Protein AF-A0A2E0PHJ8-F1 (afdb_monomer_lite)

Radius of gyration: 22.85 Å; chains: 1; bounding box: 40×21×68 Å

pLDDT: mean 82.46, std 9.16, range [56.31, 94.12]

Structure (mmCIF, N/CA/C/O backbone):
data_AF-A0A2E0PHJ8-F1
#
_entry.id   AF-A0A2E0PHJ8-F1
#
loop_
_atom_site.group_PDB
_atom_site.id
_atom_site.type_symbol
_atom_site.label_atom_id
_atom_site.label_alt_id
_atom_site.label_comp_id
_atom_site.label_asym_id
_atom_site.label_entity_id
_atom_site.label_seq_id
_atom_site.pdbx_PDB_ins_code
_atom_site.Cartn_x
_atom_site.Cartn_y
_atom_site.Cartn_z
_atom_site.occupancy
_atom_site.B_iso_or_equiv
_atom_site.auth_seq_id
_atom_site.auth_comp_id
_atom_site.auth_asym_id
_atom_site.auth_atom_id
_atom_site.pdbx_PDB_model_num
ATOM 1 N N . GLY A 1 1 ? -6.803 7.872 6.244 1.00 69.88 1 GLY A N 1
ATOM 2 C CA . GLY A 1 1 ? -5.382 7.936 5.847 1.00 69.88 1 GLY A CA 1
ATOM 3 C C . GLY A 1 1 ? -5.257 7.665 4.362 1.00 69.88 1 GLY A C 1
ATOM 4 O O . GLY A 1 1 ? -6.232 7.228 3.757 1.00 69.88 1 GLY A O 1
ATOM 5 N N . ILE A 1 2 ? -4.083 7.916 3.794 1.00 71.88 2 ILE A N 1
ATOM 6 C CA . ILE A 1 2 ? -3.738 7.579 2.407 1.00 71.88 2 ILE A CA 1
ATOM 7 C C . ILE A 1 2 ? -2.557 6.611 2.494 1.00 71.88 2 ILE A C 1
ATOM 9 O O . ILE A 1 2 ? -1.642 6.857 3.280 1.00 71.88 2 ILE A O 1
ATOM 13 N N . ASN A 1 3 ? -2.616 5.496 1.770 1.00 63.06 3 ASN A N 1
ATOM 14 C CA . ASN A 1 3 ? -1.501 4.566 1.618 1.00 63.06 3 ASN A CA 1
ATOM 15 C C . ASN A 1 3 ? -1.104 4.553 0.145 1.00 63.06 3 ASN A C 1
ATOM 17 O O . ASN A 1 3 ? -1.947 4.281 -0.705 1.00 63.0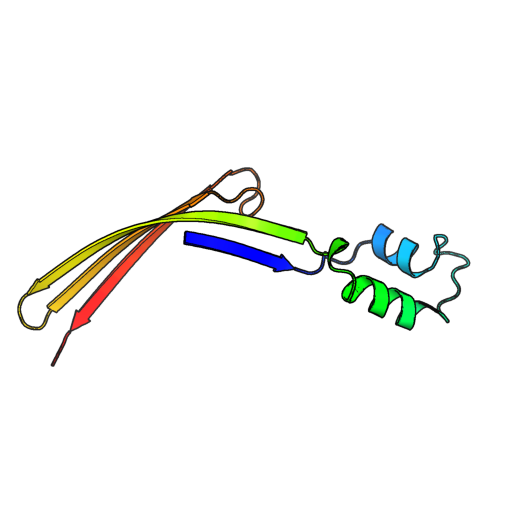6 3 ASN A O 1
ATOM 21 N N . THR A 1 4 ? 0.169 4.808 -0.122 1.00 69.19 4 THR A N 1
ATOM 22 C CA . THR A 1 4 ? 0.759 4.708 -1.456 1.00 69.19 4 THR A CA 1
ATOM 23 C C . THR A 1 4 ? 1.841 3.645 -1.395 1.00 69.19 4 THR A C 1
ATOM 25 O O . THR A 1 4 ? 2.679 3.667 -0.490 1.00 69.19 4 THR A O 1
ATOM 28 N N . HIS A 1 5 ? 1.784 2.689 -2.315 1.00 71.88 5 HIS A N 1
ATOM 29 C CA . HIS A 1 5 ? 2.797 1.658 -2.482 1.00 71.88 5 HIS A CA 1
ATOM 30 C C . HIS A 1 5 ? 3.397 1.781 -3.882 1.00 71.88 5 HIS A C 1
ATOM 32 O O . HIS A 1 5 ? 2.658 1.833 -4.861 1.00 71.88 5 HIS A O 1
ATOM 38 N N . LEU A 1 6 ? 4.726 1.807 -3.959 1.00 74.56 6 LEU A N 1
ATOM 39 C CA . LEU A 1 6 ? 5.498 1.813 -5.200 1.00 74.56 6 LEU A CA 1
ATOM 40 C C . LEU A 1 6 ? 6.260 0.492 -5.271 1.00 74.56 6 LEU A C 1
ATOM 42 O O . LEU A 1 6 ? 6.933 0.113 -4.309 1.00 74.56 6 LEU A O 1
ATOM 46 N N . THR A 1 7 ? 6.131 -0.235 -6.376 1.00 77.75 7 THR A N 1
ATOM 47 C CA . THR A 1 7 ? 6.866 -1.486 -6.588 1.00 77.75 7 THR A CA 1
ATOM 48 C C . THR A 1 7 ? 7.399 -1.562 -8.007 1.00 77.75 7 THR A C 1
ATOM 50 O O . THR A 1 7 ? 6.765 -1.080 -8.942 1.00 77.75 7 THR A O 1
ATOM 53 N N . THR A 1 8 ? 8.571 -2.164 -8.167 1.00 79.31 8 THR A N 1
ATOM 54 C CA . THR A 1 8 ? 9.106 -2.493 -9.482 1.00 79.31 8 THR A CA 1
ATOM 55 C C . THR A 1 8 ? 8.270 -3.609 -10.117 1.00 79.31 8 THR A C 1
ATOM 57 O O . THR A 1 8 ? 7.894 -4.559 -9.421 1.00 79.31 8 THR A O 1
ATOM 60 N N . PRO A 1 9 ? 7.950 -3.507 -11.416 1.00 76.88 9 PRO A N 1
ATOM 61 C CA . PRO A 1 9 ? 7.146 -4.496 -12.120 1.00 76.88 9 PRO A CA 1
ATOM 62 C C . PRO A 1 9 ? 7.840 -5.863 -12.147 1.00 76.88 9 PRO A C 1
ATOM 64 O O . PRO A 1 9 ? 9.063 -5.983 -12.041 1.00 76.88 9 PRO A O 1
ATOM 67 N N . ILE A 1 10 ? 7.037 -6.922 -12.266 1.00 82.00 10 ILE A N 1
ATOM 68 C CA . ILE A 1 10 ? 7.547 -8.290 -12.400 1.00 82.00 10 ILE A CA 1
ATOM 69 C C . ILE A 1 10 ? 8.180 -8.430 -13.785 1.00 82.00 10 ILE A C 1
ATOM 71 O O . ILE A 1 10 ? 7.561 -8.065 -14.777 1.00 82.00 10 ILE A O 1
ATOM 75 N N . ALA A 1 11 ? 9.384 -9.000 -13.848 1.00 83.94 11 ALA A N 1
ATOM 76 C CA . ALA A 1 11 ? 10.076 -9.225 -15.111 1.00 83.94 11 ALA A CA 1
ATOM 77 C C . ALA A 1 11 ? 9.248 -10.098 -16.069 1.00 83.94 11 ALA A C 1
ATOM 79 O O . ALA A 1 11 ? 8.883 -11.228 -15.730 1.00 83.94 11 ALA A O 1
ATOM 80 N N . ASP A 1 12 ? 9.020 -9.594 -17.279 1.00 85.81 12 ASP A N 1
ATOM 81 C CA . ASP A 1 12 ? 8.355 -10.304 -18.367 1.00 85.81 12 ASP A CA 1
ATOM 82 C C . ASP A 1 12 ? 9.177 -10.253 -19.670 1.00 85.81 12 ASP A C 1
ATOM 84 O O . ASP A 1 12 ? 10.276 -9.695 -19.731 1.00 85.81 12 ASP A O 1
ATOM 88 N N . VAL A 1 13 ? 8.676 -10.928 -20.708 1.00 85.06 13 VAL A N 1
ATOM 89 C CA . VAL A 1 13 ? 9.372 -11.037 -21.998 1.00 85.06 13 VAL A CA 1
ATOM 90 C C . VAL A 1 13 ? 9.491 -9.677 -22.680 1.00 85.06 13 VAL A C 1
ATOM 92 O O . VAL A 1 13 ? 10.507 -9.422 -23.327 1.00 85.06 13 VAL A O 1
ATOM 95 N N . ASP A 1 14 ? 8.500 -8.805 -22.515 1.00 85.44 14 ASP A N 1
ATOM 96 C CA . ASP A 1 14 ? 8.480 -7.486 -23.142 1.00 85.44 14 ASP A CA 1
ATOM 97 C C . ASP A 1 14 ? 9.528 -6.578 -22.488 1.00 85.44 14 ASP A C 1
ATOM 99 O O . ASP A 1 14 ? 10.347 -5.994 -23.196 1.00 85.44 14 ASP A O 1
ATOM 103 N N . MET A 1 15 ? 9.620 -6.588 -21.155 1.00 85.88 15 MET A N 1
ATOM 104 C CA . MET A 1 15 ? 10.659 -5.899 -20.387 1.00 85.88 15 MET A CA 1
ATOM 105 C C . MET A 1 15 ? 12.055 -6.360 -20.810 1.00 85.88 15 MET A C 1
ATOM 107 O O . MET A 1 15 ? 12.934 -5.545 -21.078 1.00 85.88 15 MET A O 1
ATOM 111 N N . VAL A 1 16 ? 12.284 -7.674 -20.903 1.00 87.12 16 VAL A N 1
ATOM 112 C CA . VAL A 1 16 ? 13.593 -8.208 -21.317 1.00 87.12 16 VAL A CA 1
ATOM 113 C C . VAL A 1 16 ? 13.913 -7.831 -22.766 1.00 87.12 16 VAL A C 1
ATOM 115 O O . VAL A 1 16 ? 15.066 -7.542 -23.081 1.00 87.12 16 VAL A O 1
ATOM 118 N N . THR A 1 17 ? 12.909 -7.796 -23.641 1.00 86.62 17 THR A N 1
ATOM 119 C CA . THR A 1 17 ? 13.065 -7.387 -25.043 1.00 86.62 17 THR A CA 1
ATOM 120 C C . THR A 1 17 ? 13.411 -5.904 -25.154 1.00 86.62 17 THR A C 1
ATOM 122 O O . THR A 1 17 ? 14.318 -5.547 -25.904 1.00 86.62 17 THR A O 1
ATOM 125 N N . GLU A 1 18 ? 12.755 -5.048 -24.374 1.00 85.06 18 GLU A N 1
ATOM 126 C CA . GLU A 1 18 ? 13.021 -3.609 -24.315 1.00 85.06 18 GLU A CA 1
ATOM 127 C C . GLU A 1 18 ? 14.428 -3.313 -23.778 1.00 85.06 18 GLU A C 1
ATOM 129 O O . GLU A 1 18 ? 15.196 -2.588 -24.415 1.00 85.06 18 GLU A O 1
ATOM 134 N N . LEU A 1 19 ? 14.822 -3.966 -22.679 1.00 87.94 19 LEU A N 1
ATOM 135 C CA . LEU A 1 19 ? 16.159 -3.840 -22.087 1.00 87.94 19 LEU A CA 1
ATOM 136 C C . LEU A 1 19 ? 17.288 -4.262 -23.042 1.00 87.94 19 LEU A C 1
ATOM 138 O O . LEU A 1 19 ? 18.421 -3.793 -22.906 1.00 87.94 19 LEU A O 1
ATOM 142 N N . LEU A 1 20 ? 16.984 -5.136 -24.003 1.00 89.31 20 LEU A N 1
ATOM 143 C CA . LEU A 1 20 ? 17.910 -5.662 -25.007 1.00 89.31 20 LEU A CA 1
ATOM 144 C C . LEU A 1 20 ? 17.804 -4.967 -26.379 1.00 89.31 20 LEU A C 1
ATOM 146 O O . LEU A 1 20 ? 18.444 -5.403 -27.338 1.00 89.31 20 LEU A O 1
ATOM 150 N N . GLY A 1 21 ? 17.036 -3.878 -26.488 1.00 82.06 21 GLY A N 1
ATOM 151 C CA . GLY A 1 21 ? 16.957 -3.063 -27.706 1.00 82.06 21 GLY A CA 1
ATOM 152 C C . GLY A 1 21 ? 15.967 -3.562 -28.765 1.00 82.06 21 GLY A C 1
ATOM 153 O O . GLY A 1 21 ? 16.058 -3.152 -29.922 1.00 82.06 21 GLY A O 1
ATOM 154 N N . GLY A 1 22 ? 15.016 -4.422 -28.394 1.00 79.06 22 GLY A N 1
ATOM 155 C CA . GLY A 1 22 ? 13.854 -4.782 -29.215 1.00 79.06 22 GLY A CA 1
ATOM 156 C C . GLY A 1 22 ? 13.944 -6.111 -29.974 1.00 79.06 22 GLY A C 1
ATOM 157 O O . GLY A 1 22 ? 12.917 -6.602 -30.438 1.00 79.06 22 GLY A O 1
ATOM 158 N N . ASP A 1 23 ? 15.128 -6.721 -30.090 1.00 82.62 23 ASP A N 1
ATOM 159 C CA . ASP A 1 23 ? 15.321 -8.006 -30.781 1.00 82.62 23 ASP A CA 1
ATOM 160 C C . ASP A 1 23 ? 16.115 -8.990 -29.916 1.00 82.62 23 ASP A C 1
ATOM 162 O O . ASP A 1 23 ? 17.337 -8.923 -29.842 1.00 82.62 23 ASP A O 1
ATOM 166 N N . LEU A 1 24 ? 15.423 -9.959 -29.311 1.00 81.81 24 LEU A N 1
ATOM 167 C CA . LEU A 1 24 ? 16.032 -10.987 -28.459 1.00 81.81 24 LEU A CA 1
ATOM 168 C C . LEU A 1 24 ? 17.023 -11.907 -29.192 1.00 81.81 24 LEU A C 1
ATOM 170 O O . LEU A 1 24 ? 17.876 -12.515 -28.546 1.00 81.81 24 LEU A O 1
ATOM 174 N N . LEU A 1 25 ? 16.898 -12.064 -30.513 1.00 82.00 25 LEU A N 1
ATOM 175 C CA . LEU A 1 25 ? 17.724 -12.996 -31.287 1.00 82.00 25 LEU A CA 1
ATOM 176 C C . LEU A 1 25 ? 19.062 -12.381 -31.701 1.00 82.00 25 LEU A C 1
ATOM 178 O O . LEU A 1 25 ? 20.039 -13.114 -31.851 1.00 82.00 25 LEU A O 1
ATOM 182 N N . ASN A 1 26 ? 19.107 -11.057 -31.870 1.00 81.50 26 ASN A N 1
ATOM 183 C CA . ASN A 1 26 ? 20.304 -10.313 -32.277 1.00 81.50 26 ASN A CA 1
ATOM 184 C C . ASN A 1 26 ? 20.719 -9.240 -31.257 1.00 81.50 26 ASN A C 1
ATOM 186 O O . ASN A 1 26 ? 21.496 -8.345 -31.589 1.00 81.50 26 ASN A O 1
ATOM 190 N N . ALA A 1 27 ? 20.200 -9.326 -30.031 1.00 80.81 27 ALA A N 1
ATOM 191 C CA . ALA A 1 27 ? 20.471 -8.385 -28.957 1.00 80.81 27 ALA A CA 1
ATOM 192 C C . ALA A 1 27 ? 21.966 -8.279 -28.638 1.00 80.81 27 ALA A C 1
ATOM 194 O O . ALA A 1 27 ? 22.656 -9.290 -28.482 1.00 80.81 27 ALA A O 1
ATOM 195 N N . ASP A 1 28 ? 22.437 -7.048 -28.442 1.00 80.56 28 ASP A N 1
ATOM 196 C CA . ASP A 1 28 ? 23.743 -6.781 -27.849 1.00 80.56 28 ASP A CA 1
ATOM 197 C C . ASP A 1 28 ? 23.583 -6.527 -26.337 1.00 80.56 28 ASP A C 1
ATOM 199 O O . ASP A 1 28 ? 23.037 -5.496 -25.937 1.00 80.56 28 ASP A O 1
ATOM 203 N N . PRO A 1 29 ? 24.055 -7.435 -25.463 1.00 82.25 29 PRO A N 1
ATOM 204 C CA . PRO A 1 29 ? 23.929 -7.275 -24.019 1.00 82.25 29 PRO A CA 1
ATOM 205 C C . PRO A 1 29 ? 24.920 -6.258 -23.432 1.00 82.25 29 PRO A C 1
ATOM 207 O O . PRO A 1 29 ? 24.912 -6.047 -22.219 1.00 82.25 29 PRO A O 1
ATOM 210 N N . SER A 1 30 ? 25.788 -5.637 -24.238 1.00 87.56 30 SER A N 1
ATOM 211 C CA . SER A 1 30 ? 26.806 -4.691 -23.761 1.00 87.56 30 SER A CA 1
ATOM 212 C C . SER A 1 30 ? 26.215 -3.499 -22.993 1.00 87.56 30 SER A C 1
ATOM 214 O O . SER A 1 30 ? 26.806 -3.053 -22.007 1.00 87.56 30 SER A O 1
ATOM 216 N N . SER A 1 31 ? 25.021 -3.040 -23.380 1.00 85.75 31 SER A N 1
ATOM 217 C CA . SER A 1 31 ? 24.287 -1.946 -22.727 1.00 85.75 31 SER A CA 1
ATOM 218 C C . SER A 1 31 ? 23.280 -2.409 -21.670 1.00 85.75 31 SER A C 1
ATOM 220 O O . SER A 1 31 ? 22.680 -1.567 -21.006 1.00 85.75 31 SER A O 1
ATOM 222 N N . LEU A 1 32 ? 23.114 -3.721 -21.452 1.00 86.19 32 LEU A N 1
ATOM 223 C CA . LEU A 1 32 ? 22.073 -4.269 -20.571 1.00 86.19 32 LEU A CA 1
ATOM 224 C C . LEU A 1 32 ? 22.166 -3.732 -19.139 1.00 86.19 32 LEU A C 1
ATOM 226 O O . LEU A 1 32 ? 21.146 -3.438 -18.529 1.00 86.19 32 LEU A O 1
ATOM 230 N N . ASN A 1 33 ? 23.381 -3.597 -18.601 1.00 86.88 33 ASN A N 1
ATOM 231 C CA . ASN A 1 33 ? 23.566 -3.113 -17.234 1.00 86.88 33 ASN A CA 1
ATOM 232 C C . ASN A 1 33 ? 23.084 -1.663 -17.072 1.00 86.88 33 ASN A C 1
ATOM 234 O O . ASN A 1 33 ? 22.429 -1.345 -16.088 1.00 86.88 33 ASN A O 1
ATOM 238 N N . GLN A 1 34 ? 23.376 -0.810 -18.058 1.00 88.62 34 GLN A N 1
ATOM 239 C CA . GLN A 1 34 ? 22.955 0.590 -18.055 1.00 88.62 34 GLN A CA 1
ATOM 240 C C . GLN A 1 34 ? 21.446 0.707 -18.288 1.00 88.62 34 GLN A C 1
ATOM 242 O O . GLN A 1 34 ? 20.767 1.380 -17.527 1.00 88.62 34 GLN A O 1
ATOM 247 N N . ASN A 1 35 ? 20.906 -0.042 -19.254 1.00 89.06 35 ASN A N 1
ATOM 248 C CA . ASN A 1 35 ? 19.469 -0.070 -19.527 1.00 89.06 35 ASN A CA 1
ATOM 249 C C . ASN A 1 35 ? 18.667 -0.569 -18.317 1.00 89.06 35 ASN A C 1
ATOM 251 O O . ASN A 1 35 ? 17.591 -0.053 -18.037 1.00 89.06 35 ASN A O 1
ATOM 255 N N . LEU A 1 36 ? 19.185 -1.562 -17.587 1.00 86.94 36 LEU A N 1
ATOM 256 C CA . LEU A 1 36 ? 18.555 -2.061 -16.367 1.00 86.94 36 LEU A CA 1
ATOM 257 C C . LEU A 1 36 ? 18.615 -1.026 -15.238 1.00 86.94 36 LEU A C 1
ATOM 259 O O . LEU A 1 36 ? 17.633 -0.858 -14.523 1.00 86.94 36 LEU A O 1
ATOM 263 N N . GLU A 1 37 ? 19.741 -0.331 -15.071 1.00 88.25 37 GLU A N 1
ATOM 264 C CA . GLU A 1 37 ? 19.864 0.757 -14.095 1.00 88.25 37 GLU A CA 1
ATOM 265 C C . GLU A 1 37 ? 18.894 1.903 -14.411 1.00 88.25 37 GLU A C 1
ATOM 267 O O . GLU A 1 37 ? 18.147 2.331 -13.531 1.00 88.25 37 GLU A O 1
ATOM 272 N N . ASP A 1 38 ? 18.824 2.332 -15.670 1.00 89.69 38 ASP A N 1
ATOM 273 C CA . ASP A 1 38 ? 17.889 3.358 -16.137 1.00 89.69 38 ASP A CA 1
ATOM 274 C C . ASP A 1 38 ? 16.434 2.905 -15.938 1.00 89.69 38 ASP A C 1
ATOM 276 O O . ASP A 1 38 ? 15.595 3.667 -15.457 1.00 89.69 38 ASP A O 1
ATOM 280 N N . TYR A 1 39 ? 16.134 1.634 -16.219 1.00 86.75 39 TYR A N 1
ATOM 281 C CA . TYR A 1 39 ? 14.802 1.070 -16.018 1.00 86.75 39 TYR A CA 1
ATOM 282 C C . TYR A 1 39 ? 14.387 1.059 -14.542 1.00 86.75 39 TYR A C 1
ATOM 284 O O . TYR A 1 39 ? 13.254 1.410 -14.221 1.00 86.75 39 TYR A O 1
ATOM 292 N N . LEU A 1 40 ? 15.297 0.677 -13.640 1.00 85.06 40 LEU A N 1
ATOM 293 C CA . LEU A 1 40 ? 15.033 0.599 -12.200 1.00 85.06 40 LEU 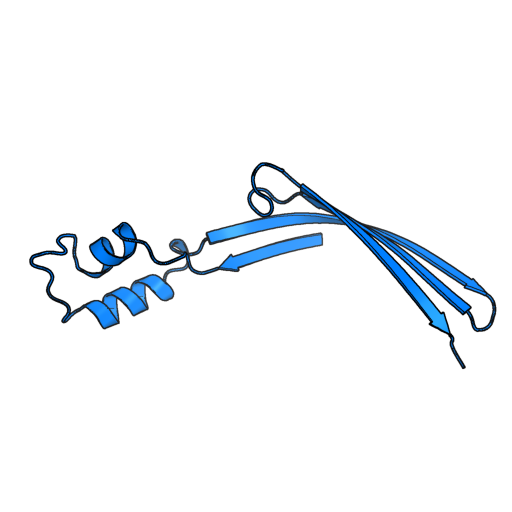A CA 1
ATOM 294 C C . LEU A 1 40 ? 15.025 1.972 -11.513 1.00 85.06 40 LEU A C 1
ATOM 296 O O . LEU A 1 40 ? 14.422 2.110 -10.447 1.00 85.06 40 LEU A O 1
ATOM 300 N N . THR A 1 41 ? 15.707 2.970 -12.074 1.00 86.06 41 THR A N 1
ATOM 301 C CA . THR A 1 41 ? 15.767 4.332 -11.516 1.00 86.06 41 THR A CA 1
ATOM 302 C C . THR A 1 41 ? 14.691 5.258 -12.072 1.00 86.06 41 THR A C 1
ATOM 304 O O . THR A 1 41 ? 14.381 6.265 -11.436 1.00 86.06 41 THR A O 1
ATOM 307 N N . ASN A 1 42 ? 14.083 4.916 -13.209 1.00 85.44 42 ASN A N 1
ATOM 308 C CA . ASN A 1 42 ? 12.949 5.649 -13.749 1.00 85.44 42 ASN A CA 1
ATOM 309 C C . ASN A 1 42 ? 11.659 5.329 -12.971 1.00 85.44 42 ASN A C 1
ATOM 311 O O . ASN A 1 42 ? 11.134 4.218 -13.044 1.00 85.44 42 ASN A O 1
ATOM 315 N N . GLU A 1 43 ? 11.134 6.321 -12.246 1.00 79.88 43 GLU A N 1
ATOM 316 C CA . GLU A 1 43 ? 9.901 6.202 -11.455 1.00 79.88 43 GLU A CA 1
ATOM 317 C C . GLU A 1 43 ? 8.660 5.902 -12.313 1.00 79.88 43 GLU A C 1
ATOM 319 O O . GLU A 1 43 ? 7.742 5.245 -11.828 1.00 79.88 43 GLU A O 1
ATOM 324 N N . ASP A 1 44 ? 8.658 6.275 -13.599 1.00 82.88 44 ASP A N 1
ATOM 325 C CA . ASP A 1 44 ? 7.548 5.987 -14.521 1.00 82.88 44 ASP A CA 1
ATOM 326 C C . ASP A 1 44 ? 7.368 4.479 -14.776 1.00 82.88 44 ASP A C 1
ATOM 328 O O . ASP A 1 44 ? 6.285 4.037 -15.162 1.00 82.88 44 ASP A O 1
ATOM 332 N N . ASN A 1 45 ? 8.413 3.676 -14.542 1.00 81.19 45 ASN A N 1
ATOM 333 C CA . ASN A 1 45 ? 8.352 2.221 -14.687 1.00 81.19 45 ASN A CA 1
ATOM 334 C C . ASN A 1 45 ? 7.755 1.527 -13.457 1.00 81.19 45 ASN A C 1
ATOM 336 O O . ASN A 1 45 ? 7.534 0.317 -13.489 1.00 81.19 45 ASN A O 1
ATOM 340 N N . TYR A 1 46 ? 7.519 2.245 -12.355 1.00 80.31 46 TYR A N 1
ATOM 341 C CA . TYR A 1 46 ? 6.992 1.652 -11.132 1.00 80.31 46 TYR A CA 1
ATOM 342 C C . TYR A 1 46 ? 5.485 1.445 -11.239 1.00 80.31 46 TYR A C 1
ATOM 344 O O . TYR A 1 46 ? 4.732 2.284 -11.728 1.00 80.31 46 TYR A O 1
ATOM 352 N N . VAL A 1 47 ? 5.024 0.329 -10.687 1.00 77.44 47 VAL A N 1
ATOM 353 C CA . VAL A 1 47 ? 3.601 0.103 -10.471 1.00 77.44 47 VAL A CA 1
ATOM 354 C C . VAL A 1 47 ? 3.217 0.831 -9.185 1.00 77.44 47 VAL A C 1
ATOM 356 O O . VAL A 1 47 ? 3.537 0.384 -8.076 1.00 77.44 47 VAL A O 1
ATOM 359 N N . GLU A 1 48 ? 2.567 1.983 -9.337 1.00 72.31 48 GLU A N 1
ATOM 360 C CA . GLU A 1 48 ? 2.006 2.743 -8.223 1.00 72.31 48 GLU A CA 1
ATOM 361 C C . GLU A 1 48 ? 0.589 2.252 -7.901 1.00 72.31 48 GLU A C 1
ATOM 363 O O . GLU A 1 48 ? -0.304 2.250 -8.745 1.00 72.31 48 GLU A O 1
ATOM 368 N N . SER A 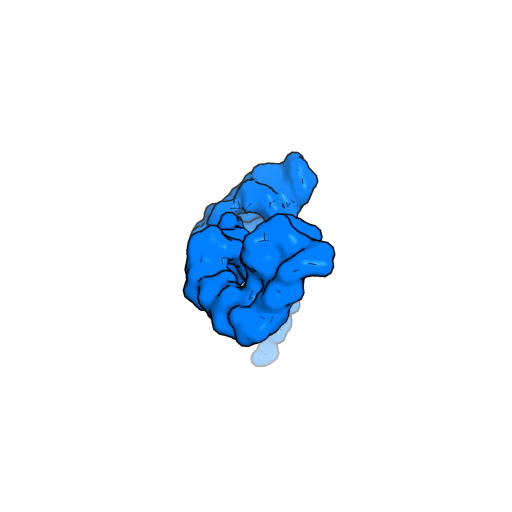1 49 ? 0.367 1.889 -6.639 1.00 70.31 49 SER A N 1
ATOM 369 C CA . SER A 1 49 ? -0.961 1.620 -6.094 1.00 70.31 49 SER A CA 1
ATOM 370 C C . SER A 1 49 ? -1.243 2.598 -4.959 1.00 70.31 49 SER A C 1
ATOM 372 O O . SER A 1 49 ? -0.678 2.484 -3.865 1.00 70.31 49 SER A O 1
ATOM 374 N N . THR A 1 50 ? -2.168 3.528 -5.192 1.00 69.00 50 THR A N 1
ATOM 375 C CA . THR A 1 50 ? -2.638 4.483 -4.183 1.00 69.00 50 THR A CA 1
ATOM 376 C C . THR A 1 50 ? -4.043 4.112 -3.704 1.00 69.00 50 THR A C 1
ATOM 378 O O . THR A 1 50 ? -4.957 3.884 -4.490 1.00 69.00 50 THR A O 1
ATOM 381 N N . GLY A 1 51 ? -4.221 4.060 -2.383 1.00 76.06 51 GLY A N 1
ATOM 382 C CA . GLY A 1 51 ? -5.481 3.710 -1.737 1.00 76.06 51 GLY A CA 1
ATOM 383 C C . GLY A 1 51 ? -5.801 4.593 -0.535 1.00 76.06 51 GLY A C 1
ATOM 384 O O . GLY A 1 51 ? -4.928 5.027 0.220 1.00 76.06 51 GLY A O 1
ATOM 385 N N . VAL A 1 52 ? -7.088 4.834 -0.306 1.00 79.56 52 VAL A N 1
ATOM 386 C CA . VAL A 1 52 ? -7.595 5.562 0.861 1.00 79.56 52 VAL A CA 1
ATOM 387 C C . VAL A 1 52 ? -8.172 4.562 1.847 1.00 79.56 52 VAL A C 1
ATOM 389 O O . VAL A 1 52 ? -8.932 3.678 1.479 1.00 79.56 52 VAL A O 1
ATOM 392 N N . HIS A 1 53 ? -7.864 4.712 3.132 1.00 85.94 53 HIS A N 1
ATOM 393 C CA . HIS A 1 53 ? -8.514 3.913 4.174 1.00 85.94 53 HIS A CA 1
ATOM 394 C C . HIS A 1 53 ? -9.199 4.786 5.228 1.00 85.94 53 HIS A C 1
ATOM 396 O O . HIS A 1 53 ? -8.687 5.831 5.653 1.00 85.94 53 HIS A O 1
ATOM 402 N N . VAL A 1 54 ? -10.358 4.328 5.682 1.00 86.38 54 VAL A N 1
ATOM 403 C CA . VAL A 1 54 ? -11.067 4.873 6.839 1.00 86.38 54 VAL A CA 1
ATOM 404 C C . VAL A 1 54 ? -10.993 3.858 7.968 1.00 86.38 54 VAL A C 1
ATOM 406 O O . VAL A 1 54 ? -11.116 2.654 7.749 1.00 86.38 54 VAL A O 1
ATOM 409 N N . GLN A 1 55 ? -10.737 4.332 9.184 1.00 88.56 55 GLN A N 1
ATOM 410 C CA . GLN A 1 55 ? -10.646 3.467 10.354 1.00 88.56 55 GLN A CA 1
ATOM 411 C C . GLN A 1 55 ? -11.413 4.062 11.528 1.00 88.56 55 GLN A C 1
ATOM 413 O O . GLN A 1 55 ? -11.353 5.266 11.772 1.00 88.56 55 GLN A O 1
ATOM 418 N N . ALA A 1 56 ? -12.102 3.193 12.257 1.00 93.06 56 ALA A N 1
ATOM 419 C CA . ALA A 1 56 ? -12.777 3.498 13.505 1.00 93.06 56 ALA A CA 1
ATOM 420 C C . ALA A 1 56 ? -12.304 2.499 14.562 1.00 93.06 56 ALA A C 1
ATOM 422 O O . ALA A 1 56 ? -12.117 1.315 14.276 1.00 93.06 56 ALA A O 1
ATOM 423 N N . ALA A 1 57 ? -12.088 2.981 15.781 1.00 91.25 57 ALA A N 1
ATOM 424 C CA . ALA A 1 57 ? -11.639 2.152 16.886 1.00 91.25 57 ALA A CA 1
ATOM 425 C C . ALA A 1 57 ? -12.539 2.361 18.101 1.00 91.25 57 ALA A C 1
ATOM 427 O O . ALA A 1 57 ? -12.894 3.490 18.435 1.00 9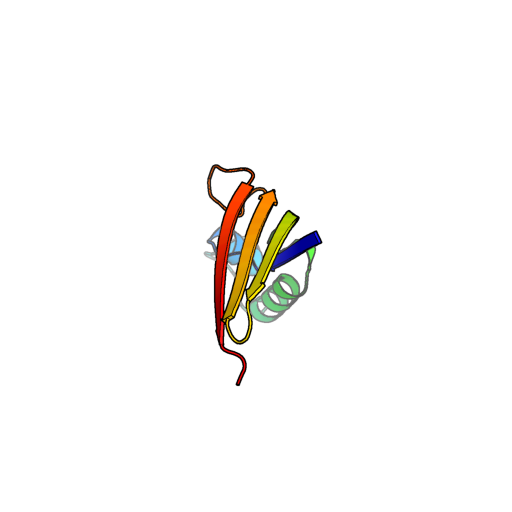1.25 57 ALA A O 1
ATOM 428 N N . PHE A 1 58 ? -12.876 1.262 18.761 1.00 94.12 58 PHE A N 1
ATOM 429 C CA . PHE A 1 58 ? -13.525 1.241 20.058 1.00 94.12 58 PHE A CA 1
ATOM 430 C C . PHE A 1 58 ? -12.532 0.707 21.088 1.00 94.12 58 PHE A C 1
ATOM 432 O O . PHE A 1 58 ? -11.937 -0.353 20.886 1.00 94.12 58 PHE A O 1
ATOM 439 N N . GLN A 1 59 ? -12.354 1.445 22.181 1.00 91.69 59 GLN A N 1
ATOM 440 C CA . GLN A 1 59 ? -11.530 1.030 23.310 1.00 91.69 59 GLN A CA 1
ATOM 441 C C . GLN A 1 59 ? -12.405 0.877 24.552 1.00 91.69 59 GLN A C 1
ATOM 443 O O . GLN A 1 59 ? -13.188 1.767 24.886 1.00 91.69 59 GLN A O 1
ATOM 448 N N . PHE A 1 60 ? -12.235 -0.240 25.252 1.00 92.25 60 PHE A N 1
ATOM 449 C CA . PHE A 1 60 ? -12.873 -0.519 26.528 1.00 92.25 60 PHE A CA 1
ATOM 450 C C . PHE A 1 60 ? -11.817 -0.929 27.548 1.00 92.25 60 PHE A C 1
ATOM 452 O O . PHE A 1 60 ? -11.099 -1.905 27.346 1.00 92.25 60 PHE A O 1
ATOM 459 N N . LYS A 1 61 ? -11.763 -0.208 28.668 1.00 91.19 61 LYS A N 1
ATOM 460 C CA . LYS A 1 61 ? -10.830 -0.483 29.758 1.00 91.19 61 LYS A CA 1
ATOM 461 C C . LYS A 1 61 ? -11.589 -0.728 31.053 1.00 91.19 61 LYS A C 1
ATOM 463 O O . LYS A 1 61 ? -12.377 0.116 31.480 1.00 91.19 61 LYS A O 1
ATOM 468 N N . LEU A 1 62 ? -11.298 -1.849 31.705 1.00 89.06 62 LEU A N 1
ATOM 469 C CA . LEU A 1 62 ? -11.819 -2.193 33.022 1.00 89.06 62 LEU A CA 1
ATOM 470 C C . LEU A 1 62 ? -10.681 -2.688 33.916 1.00 89.06 62 LEU A C 1
ATOM 472 O O . LEU A 1 62 ? -10.140 -3.771 33.704 1.00 89.06 62 LEU A O 1
ATOM 476 N N . LEU A 1 63 ? -10.342 -1.905 34.946 1.00 91.12 63 LEU A N 1
ATOM 477 C CA . LEU A 1 63 ? -9.231 -2.190 35.862 1.00 91.12 63 LEU A CA 1
ATOM 478 C C . LEU A 1 63 ? -7.922 -2.456 35.085 1.00 91.12 63 LEU A C 1
ATOM 480 O O . LEU A 1 63 ? -7.394 -1.540 34.440 1.00 91.12 63 LEU A O 1
ATOM 484 N N . MET A 1 64 ? -7.430 -3.698 35.148 1.00 90.75 64 MET A N 1
ATOM 485 C CA . MET A 1 64 ? -6.228 -4.196 34.476 1.00 90.75 64 MET A CA 1
ATOM 486 C C . MET A 1 64 ? -6.486 -4.656 33.038 1.00 90.75 64 MET A C 1
ATOM 488 O O . MET A 1 64 ? -5.538 -4.782 32.277 1.00 90.75 64 MET A O 1
ATOM 492 N N . ILE A 1 65 ? -7.737 -4.902 32.648 1.00 91.12 65 ILE A N 1
ATOM 493 C CA . ILE A 1 65 ? -8.085 -5.394 31.313 1.00 91.12 65 ILE A CA 1
ATOM 494 C C . ILE A 1 65 ? -8.287 -4.203 30.375 1.00 91.12 65 ILE A C 1
ATOM 496 O O . ILE A 1 65 ? -9.070 -3.297 30.671 1.00 91.12 65 ILE A O 1
ATOM 500 N N . ASP A 1 66 ? -7.610 -4.225 29.231 1.00 92.75 66 ASP A N 1
ATOM 501 C CA . ASP A 1 66 ? -7.785 -3.259 28.145 1.00 92.75 66 ASP A CA 1
ATOM 502 C C . ASP A 1 66 ? -8.127 -4.001 26.850 1.00 92.75 66 ASP A C 1
ATOM 504 O O . ASP A 1 66 ? -7.487 -4.991 26.492 1.00 92.75 66 ASP A O 1
ATOM 508 N N . THR A 1 67 ? -9.176 -3.562 26.165 1.00 91.62 67 THR A N 1
ATOM 509 C CA . THR A 1 67 ? -9.682 -4.171 24.933 1.00 91.62 67 THR A CA 1
ATOM 510 C C . THR A 1 67 ? -9.774 -3.115 23.849 1.00 91.62 67 THR A C 1
ATOM 512 O O . THR A 1 67 ? -10.392 -2.070 24.043 1.00 91.62 67 THR A O 1
ATOM 515 N N . PHE A 1 68 ? -9.230 -3.422 22.674 1.00 93.88 68 PHE A N 1
ATOM 516 C CA . PHE A 1 68 ? -9.340 -2.583 21.488 1.00 93.88 68 PHE A CA 1
ATOM 517 C C . PHE A 1 68 ? -9.984 -3.374 20.360 1.00 93.88 68 PHE A C 1
ATOM 519 O O . PHE A 1 68 ? -9.519 -4.456 20.003 1.00 93.88 68 PHE A O 1
ATOM 526 N N . LEU A 1 69 ? -11.018 -2.800 19.761 1.00 93.56 69 LEU A N 1
ATOM 527 C CA . LEU A 1 69 ? -11.601 -3.260 18.512 1.00 93.56 69 LEU A CA 1
ATOM 528 C C . LEU A 1 69 ? -11.356 -2.185 17.459 1.00 93.56 69 LEU A C 1
ATOM 530 O O . LEU A 1 69 ? -11.866 -1.075 17.572 1.00 93.56 69 LEU A O 1
ATOM 534 N N . VAL A 1 70 ? -10.577 -2.512 16.436 1.00 93.06 70 VAL A N 1
ATOM 535 C CA . VAL A 1 70 ? -10.266 -1.607 15.329 1.00 93.06 70 VAL A CA 1
ATOM 536 C C . VAL A 1 70 ? -10.877 -2.171 14.060 1.00 93.06 70 VAL A C 1
ATOM 538 O O . VAL A 1 70 ? -10.546 -3.282 13.648 1.00 93.06 70 VAL A O 1
ATOM 541 N N . TYR A 1 71 ? -11.746 -1.392 13.429 1.00 92.00 71 TYR A N 1
ATOM 542 C CA . TYR A 1 71 ? -12.255 -1.666 12.094 1.00 92.00 71 TYR A CA 1
ATOM 543 C C . TYR A 1 71 ? -11.605 -0.707 11.102 1.00 92.00 71 TYR A C 1
ATOM 545 O O . TYR A 1 71 ? -11.586 0.507 11.320 1.00 92.00 71 TYR A O 1
ATOM 553 N N . ARG A 1 72 ? -11.072 -1.244 10.006 1.00 90.56 72 ARG A N 1
ATOM 554 C CA . ARG A 1 72 ? -10.472 -0.468 8.920 1.00 90.56 72 ARG A CA 1
ATOM 555 C C . ARG A 1 72 ? -11.037 -0.942 7.592 1.00 90.56 72 ARG A C 1
ATOM 557 O O . ARG A 1 72 ? -10.953 -2.124 7.277 1.00 90.56 72 ARG A O 1
ATOM 564 N N . TYR A 1 73 ? -11.535 -0.004 6.802 1.00 85.31 73 TYR A N 1
ATOM 565 C CA . TYR A 1 73 ? -11.947 -0.231 5.426 1.00 85.31 73 TYR A CA 1
ATOM 566 C C . TYR A 1 73 ? -10.981 0.497 4.494 1.00 85.31 73 TYR A C 1
ATOM 568 O O . TYR A 1 73 ? -10.810 1.711 4.616 1.00 85.31 73 TYR A O 1
ATOM 576 N N . THR A 1 74 ? -10.328 -0.247 3.607 1.00 84.69 74 THR A N 1
ATOM 577 C CA . THR A 1 74 ? -9.375 0.277 2.626 1.00 84.69 74 THR A CA 1
ATOM 578 C C . THR A 1 74 ? -10.014 0.213 1.246 1.00 84.69 74 THR A C 1
ATOM 580 O O . THR A 1 74 ? -10.408 -0.861 0.804 1.00 84.69 74 THR A O 1
ATOM 583 N N . ILE A 1 75 ? -10.110 1.360 0.584 1.00 81.50 75 ILE A N 1
ATOM 584 C CA . ILE A 1 75 ? -10.472 1.519 -0.822 1.00 81.50 75 ILE A CA 1
ATOM 585 C C . ILE A 1 75 ? -9.154 1.651 -1.573 1.00 81.50 75 ILE A C 1
ATOM 587 O O . ILE A 1 75 ? -8.442 2.642 -1.407 1.00 81.50 75 ILE A O 1
ATOM 591 N N . ALA A 1 76 ? -8.797 0.624 -2.322 1.00 73.88 76 ALA A N 1
ATOM 592 C CA . ALA A 1 76 ? -7.598 0.600 -3.139 1.00 73.88 76 ALA A CA 1
ATOM 593 C C . ALA A 1 76 ? -7.911 -0.273 -4.347 1.00 73.88 76 ALA A C 1
ATOM 595 O O . ALA A 1 76 ? -8.276 -1.439 -4.175 1.00 73.88 76 ALA A O 1
ATOM 596 N N . ASP A 1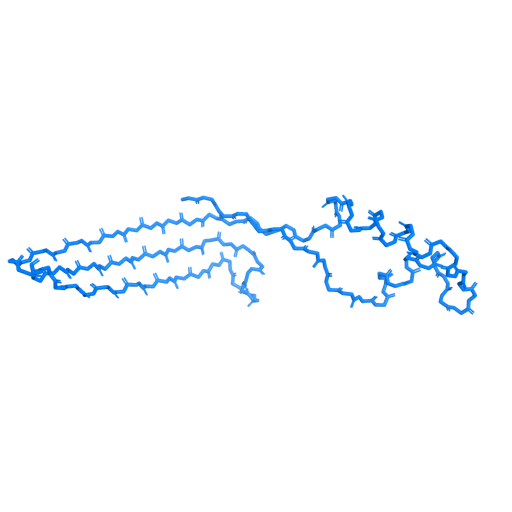 77 ? -7.811 0.313 -5.532 1.00 64.25 77 ASP A N 1
ATOM 597 C CA . ASP A 1 77 ? -7.933 -0.431 -6.776 1.00 64.25 77 ASP A CA 1
ATOM 598 C C . ASP A 1 77 ? -6.664 -1.282 -6.975 1.00 64.25 77 ASP A C 1
ATOM 600 O O . ASP A 1 77 ? -5.595 -0.943 -6.470 1.00 64.25 77 ASP A O 1
ATOM 604 N N . ASP A 1 78 ? -6.805 -2.437 -7.625 1.00 60.22 78 ASP A N 1
ATOM 605 C CA . ASP A 1 78 ? -5.721 -3.380 -7.959 1.00 60.22 78 ASP A CA 1
ATOM 606 C C . ASP A 1 78 ? -4.899 -4.002 -6.810 1.00 60.22 78 ASP A C 1
ATOM 608 O O . ASP A 1 78 ? -3.990 -4.792 -7.059 1.00 60.22 78 ASP A O 1
ATOM 612 N N . VAL A 1 79 ? -5.259 -3.789 -5.540 1.00 60.78 79 VAL A N 1
ATOM 613 C CA . VAL A 1 79 ? -4.639 -4.528 -4.415 1.00 60.78 79 VAL A CA 1
ATOM 614 C C . VAL A 1 79 ? -5.227 -5.939 -4.258 1.00 60.78 79 VAL A C 1
ATOM 616 O O . VAL A 1 79 ? -4.541 -6.864 -3.821 1.00 60.78 79 VAL A O 1
ATOM 619 N N . VAL A 1 80 ? -6.505 -6.124 -4.605 1.00 60.69 80 VAL A N 1
ATOM 620 C CA . VAL A 1 80 ? -7.190 -7.425 -4.606 1.00 60.69 80 VAL A CA 1
ATOM 621 C C . VAL A 1 80 ? -7.804 -7.644 -5.991 1.00 60.69 80 VAL A C 1
ATOM 623 O O . VAL A 1 80 ? -8.643 -6.836 -6.394 1.00 60.69 80 VAL A O 1
ATOM 626 N N . PRO A 1 81 ? -7.456 -8.731 -6.712 1.00 56.31 81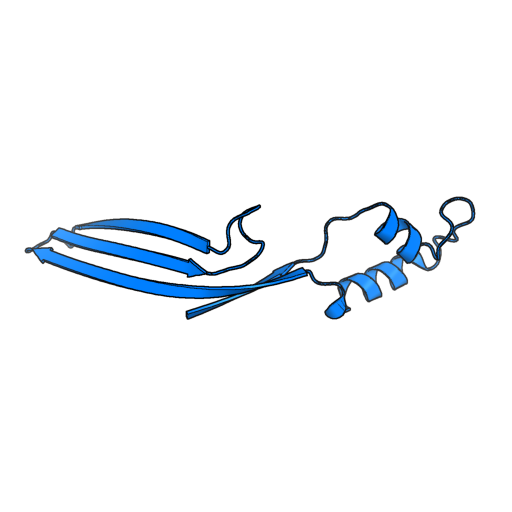 PRO A N 1
ATOM 627 C CA . PRO A 1 81 ? -7.988 -8.985 -8.049 1.00 56.31 81 PRO A CA 1
ATOM 628 C C . PRO A 1 81 ? -9.525 -8.973 -8.058 1.00 56.31 81 PRO A C 1
ATOM 630 O O . PRO A 1 81 ? -10.162 -9.813 -7.421 1.00 56.31 81 PRO A O 1
ATOM 633 N N . GLY A 1 82 ? -10.123 -8.011 -8.766 1.00 62.56 82 GLY A N 1
ATOM 634 C CA . GLY A 1 82 ? -11.577 -7.889 -8.924 1.00 62.56 82 GLY A CA 1
ATOM 635 C C . GLY A 1 82 ? -12.335 -7.205 -7.777 1.00 62.56 82 GLY A C 1
ATOM 636 O O . GLY A 1 82 ? -13.565 -7.262 -7.771 1.00 62.56 82 GLY A O 1
ATOM 637 N N . SER A 1 83 ? -11.655 -6.558 -6.821 1.00 62.91 83 SER A N 1
ATOM 638 C CA . SER A 1 83 ? -12.303 -5.798 -5.740 1.00 62.91 83 SER A CA 1
ATOM 639 C C . SER A 1 83 ? -11.689 -4.408 -5.576 1.00 62.91 83 SER A C 1
ATOM 641 O O . SER A 1 83 ? -10.483 -4.285 -5.410 1.00 62.91 83 SER A O 1
ATOM 643 N N . SER A 1 84 ? -12.527 -3.369 -5.525 1.00 65.62 84 SER A N 1
ATOM 644 C CA . SER A 1 84 ? -12.123 -1.966 -5.301 1.00 65.62 84 SER A CA 1
ATOM 645 C C . SER A 1 84 ? -11.865 -1.621 -3.824 1.00 65.62 84 SER A C 1
ATOM 647 O O . SER A 1 84 ? -11.733 -0.459 -3.432 1.00 65.62 84 SER A O 1
ATOM 649 N N . GLY A 1 85 ? -11.821 -2.632 -2.954 1.00 73.12 85 GLY A N 1
ATOM 650 C CA . GLY A 1 85 ? -11.517 -2.448 -1.542 1.00 73.12 85 GLY A CA 1
ATOM 651 C C . GLY A 1 85 ? -11.585 -3.725 -0.714 1.00 73.12 85 GLY A C 1
ATOM 652 O O . GLY A 1 85 ? -12.065 -4.770 -1.157 1.00 73.12 85 GLY A O 1
ATOM 653 N N . PHE A 1 86 ? -11.094 -3.633 0.520 1.00 82.06 86 PHE A N 1
ATOM 654 C CA . PHE A 1 86 ? -11.139 -4.708 1.506 1.00 82.06 86 PHE A CA 1
ATOM 655 C C . PHE A 1 86 ? -11.309 -4.160 2.928 1.00 82.06 86 PHE A C 1
ATOM 657 O O . PHE A 1 86 ? -10.775 -3.113 3.305 1.00 82.06 86 PHE A O 1
ATOM 664 N N . GLY A 1 87 ? -12.072 -4.892 3.741 1.00 85.88 87 GLY A N 1
ATOM 665 C CA . GLY A 1 87 ? -12.239 -4.622 5.167 1.00 85.88 87 GLY A CA 1
ATOM 666 C C . GLY A 1 87 ? -11.254 -5.430 6.011 1.00 85.88 87 GLY A C 1
ATOM 667 O O . GLY A 1 87 ? -10.910 -6.559 5.675 1.00 85.88 87 GLY A O 1
ATOM 668 N N . SER A 1 88 ? -10.824 -4.869 7.137 1.00 87.75 88 SER A N 1
ATOM 669 C CA . SER A 1 88 ? -10.011 -5.554 8.141 1.00 87.75 88 SER A CA 1
ATOM 670 C C . SER A 1 88 ? -10.519 -5.245 9.548 1.00 87.75 88 SER A C 1
ATOM 672 O O . SER A 1 88 ? -10.919 -4.121 9.862 1.00 87.75 88 SER A O 1
ATOM 674 N N . VAL A 1 89 ? -10.509 -6.271 10.398 1.00 91.25 89 VAL A N 1
ATOM 675 C CA . VAL A 1 89 ? -10.862 -6.182 11.818 1.00 91.25 89 VAL A CA 1
ATOM 676 C C . VAL A 1 89 ? -9.648 -6.613 12.626 1.00 91.25 89 VAL A C 1
ATOM 678 O O . VAL A 1 89 ? -9.072 -7.670 12.379 1.00 91.25 89 VAL A O 1
ATOM 681 N N . ASN A 1 90 ? -9.261 -5.805 13.607 1.00 92.69 90 ASN A N 1
ATOM 682 C CA . ASN A 1 90 ? -8.207 -6.132 14.552 1.00 92.69 90 ASN A CA 1
ATOM 683 C C . ASN A 1 90 ? -8.753 -6.047 15.977 1.00 92.69 90 ASN A C 1
ATOM 685 O O . ASN A 1 90 ? -9.236 -5.000 16.405 1.00 92.69 90 ASN A O 1
ATOM 689 N N . VAL A 1 91 ? -8.663 -7.159 16.701 1.00 92.94 91 VAL A N 1
ATOM 690 C CA . VAL A 1 91 ? -9.028 -7.246 18.117 1.00 92.94 91 VAL A CA 1
ATOM 691 C C . VAL A 1 91 ? -7.745 -7.364 18.925 1.00 92.94 91 VAL A C 1
ATOM 693 O O . VAL A 1 91 ? -6.905 -8.213 18.629 1.00 92.94 91 VAL A O 1
ATOM 696 N N . ARG A 1 92 ? -7.586 -6.516 19.940 1.00 92.50 92 ARG A N 1
ATOM 697 C CA . ARG A 1 92 ? -6.467 -6.569 20.886 1.00 92.50 92 ARG A CA 1
ATOM 698 C C . ARG A 1 92 ? -7.016 -6.705 22.293 1.00 92.50 92 ARG A C 1
ATOM 700 O O . ARG A 1 92 ? -7.938 -5.985 22.668 1.00 92.50 92 ARG A O 1
ATOM 707 N N . LEU A 1 93 ? -6.412 -7.601 23.059 1.00 92.75 93 LEU A N 1
ATOM 708 C CA . LEU A 1 93 ? -6.669 -7.790 24.480 1.00 92.75 93 LEU A CA 1
ATOM 709 C C . LEU A 1 93 ? -5.342 -7.615 25.209 1.00 92.75 93 LEU A C 1
ATOM 711 O O . LEU A 1 93 ? -4.342 -8.224 24.829 1.00 92.75 93 LEU A O 1
ATOM 715 N N . GLY A 1 94 ? -5.333 -6.762 26.222 1.00 90.12 94 GLY A N 1
ATOM 716 C CA . GLY A 1 94 ? -4.169 -6.463 27.041 1.00 90.12 94 GLY A CA 1
ATOM 717 C C . GLY A 1 94 ? -4.489 -6.586 28.523 1.00 90.12 94 GLY A C 1
ATOM 718 O O . GLY A 1 94 ? -5.629 -6.399 28.951 1.00 90.12 94 GLY A O 1
ATOM 719 N N . MET A 1 95 ? -3.453 -6.884 29.304 1.00 90.31 95 MET A N 1
ATOM 720 C CA . MET A 1 95 ? -3.474 -6.779 30.758 1.00 90.31 95 MET A CA 1
ATOM 721 C C . MET A 1 95 ? -2.371 -5.813 31.189 1.00 90.31 95 MET A C 1
ATOM 723 O O . MET A 1 95 ? -1.207 -6.035 30.864 1.00 90.31 95 MET A O 1
ATOM 727 N N . GLY A 1 96 ? -2.742 -4.737 31.878 1.00 79.12 96 GLY A N 1
ATOM 728 C CA . GLY A 1 96 ? -1.804 -3.820 32.521 1.00 79.12 96 GLY A CA 1
ATOM 729 C C . GLY A 1 96 ? -1.608 -4.214 33.980 1.00 79.12 96 GLY A C 1
ATOM 730 O O . GLY A 1 96 ? -2.584 -4.213 34.733 1.00 79.12 96 GLY A O 1
ATOM 731 N N . PHE A 1 97 ? -0.373 -4.556 34.349 1.00 73.06 97 PHE A N 1
ATOM 732 C CA . PHE A 1 97 ? 0.075 -4.784 35.728 1.00 73.06 97 PHE A CA 1
ATOM 733 C C . PHE A 1 97 ? 0.819 -3.568 36.273 1.00 73.06 97 PHE A C 1
ATOM 735 O O . PHE A 1 97 ? 1.561 -2.935 35.487 1.00 73.06 97 PHE A O 1
#

Secondary structure (DSSP, 8-state):
-EEEEEEPPPP-HHHHHHHTTS-TTT--GGGHHHHHHHHHH-GGGSEEEEEEEEEEEEEEEETTEEEEEEEEEEEEEEEETTEEEEEEEEEEEEE--

Sequence (97 aa):
GINTHLTTPIADVDMVTELLGGDLLNADPSSLNQNLEDYLTNEDNYVESTGVHVQAAFQFKLLMIDTFLVYRYTIADDVVPGSSGFGSVNVRLGMGF

Foldseek 3Di:
DKDKDKAADDDDPVLVCVLQPNDPVPGDCPCNVVSVVCCVPDSVRIDMKMKDKDKDKDWDDDDQKIKIKIKMKIQIPPPDVPDRIDIDIDIDIGGHD